Protein AF-A0A5C6NS47-F1 (afdb_monomer_lite)

Foldseek 3Di:
DDDPDPPPPPPDPVVLVVQVVVLVVVVVVVVVVLVVCCVPPNNVVCPVVVVVVVVVSVVSNVVSVVVVVVVVVVVCVVVVVDDD

InterPro domains:
  IPR034743 RH1 domain [PF09744] (23-78)
  IPR034743 RH1 domain [PS51776] (6-84)
  IPR039911 JNK-interacting protein 3/4 [PTHR13886] (1-72)

Structure (mmCIF, N/CA/C/O backbone):
data_AF-A0A5C6NS47-F1
#
_entry.id   AF-A0A5C6NS47-F1
#
loop_
_atom_site.group_PDB
_atom_site.id
_atom_site.type_symbol
_atom_site.label_atom_id
_atom_site.label_alt_id
_atom_site.label_comp_id
_atom_site.label_asym_id
_atom_site.label_entity_id
_atom_site.label_seq_id
_atom_site.pdbx_PDB_ins_code
_atom_site.Cartn_x
_atom_site.Cartn_y
_atom_site.Cartn_z
_atom_site.occupancy
_atom_site.B_iso_or_equiv
_atom_site.auth_seq_id
_atom_site.auth_comp_id
_atom_site.auth_asym_id
_atom_site.auth_atom_id
_atom_site.pdbx_PDB_model_num
ATOM 1 N N . MET A 1 1 ? 19.375 13.569 -44.942 1.00 37.66 1 MET A N 1
ATOM 2 C CA . MET A 1 1 ? 19.361 14.789 -44.116 1.00 37.66 1 MET A CA 1
ATOM 3 C C . MET A 1 1 ? 17.917 14.954 -43.672 1.00 37.66 1 MET A C 1
ATOM 5 O O . MET A 1 1 ? 17.083 15.071 -44.551 1.00 37.66 1 MET A O 1
ATOM 9 N N . GLU A 1 2 ? 17.506 14.783 -42.423 1.00 38.12 2 GLU A N 1
ATOM 10 C CA . GLU A 1 2 ? 18.165 14.421 -41.163 1.00 38.12 2 GLU A CA 1
ATOM 11 C C . GLU A 1 2 ? 17.185 13.536 -40.382 1.00 38.12 2 GLU A C 1
ATOM 13 O O . GLU A 1 2 ? 15.971 13.674 -40.519 1.00 38.12 2 GLU A O 1
ATOM 18 N N . LEU A 1 3 ? 17.717 12.582 -39.623 1.00 48.38 3 LEU A N 1
ATOM 19 C CA . LEU A 1 3 ? 16.960 11.862 -38.608 1.00 48.38 3 LEU A CA 1
ATOM 20 C C . LEU A 1 3 ? 16.921 12.793 -37.396 1.00 48.38 3 LEU A C 1
ATOM 22 O O . LEU A 1 3 ? 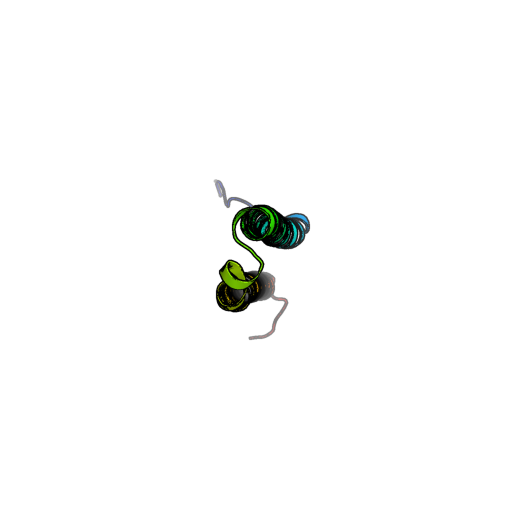17.914 12.863 -36.677 1.00 48.38 3 LEU A O 1
ATOM 26 N N . GLU A 1 4 ? 15.837 13.544 -37.212 1.00 45.94 4 GLU A N 1
ATOM 27 C CA . GLU A 1 4 ? 15.690 14.401 -36.036 1.00 45.94 4 GLU A CA 1
ATOM 28 C C . GLU A 1 4 ? 14.754 13.755 -35.008 1.00 45.94 4 GLU A C 1
ATOM 30 O O . GLU A 1 4 ? 13.594 13.448 -35.278 1.00 45.94 4 GLU A O 1
ATOM 35 N N . ASP A 1 5 ? 15.354 13.544 -33.840 1.00 43.22 5 ASP A N 1
ATOM 36 C CA . ASP A 1 5 ? 14.760 13.394 -32.517 1.00 43.22 5 ASP A CA 1
ATOM 37 C C . ASP A 1 5 ? 13.939 12.135 -32.219 1.00 43.22 5 ASP A C 1
ATOM 39 O O . ASP A 1 5 ? 12.782 12.146 -31.797 1.00 43.22 5 ASP A O 1
ATOM 43 N N . GLY A 1 6 ? 14.623 10.994 -32.320 1.00 41.38 6 GLY A N 1
ATOM 44 C CA . GLY A 1 6 ? 14.324 9.889 -31.421 1.00 41.38 6 GLY A CA 1
ATOM 45 C C . GLY A 1 6 ? 14.695 10.306 -30.002 1.00 41.38 6 GLY A C 1
ATOM 46 O O . GLY A 1 6 ? 15.863 10.205 -29.632 1.00 41.38 6 GLY A O 1
ATOM 47 N N . VAL A 1 7 ? 13.707 10.767 -29.230 1.00 47.12 7 VAL A N 1
ATOM 48 C CA . VAL A 1 7 ? 13.826 10.985 -27.785 1.00 47.12 7 VAL A CA 1
ATOM 49 C C . VAL A 1 7 ? 14.404 9.710 -27.181 1.00 47.12 7 VAL A C 1
ATOM 51 O O . VAL A 1 7 ? 13.732 8.681 -27.064 1.00 47.12 7 VAL A O 1
ATOM 54 N N . VAL A 1 8 ? 15.693 9.759 -26.855 1.00 46.22 8 VAL A N 1
ATOM 55 C CA . VAL A 1 8 ? 16.369 8.708 -26.110 1.00 46.22 8 VAL A CA 1
ATOM 56 C C . VAL A 1 8 ? 15.769 8.776 -24.717 1.00 46.22 8 VAL A C 1
ATOM 58 O O . VAL A 1 8 ? 16.205 9.565 -23.884 1.00 46.22 8 VAL A O 1
ATOM 61 N N . TYR A 1 9 ? 14.742 7.963 -24.469 1.00 50.28 9 TYR A N 1
ATOM 62 C CA . TYR A 1 9 ? 14.368 7.590 -23.114 1.00 50.28 9 TYR A CA 1
ATOM 63 C C . TYR A 1 9 ? 15.561 6.823 -22.550 1.00 50.28 9 TYR A C 1
ATOM 65 O O . TYR A 1 9 ? 15.726 5.616 -22.748 1.00 50.28 9 TYR A O 1
ATOM 73 N N . GLN A 1 10 ? 16.472 7.587 -21.956 1.00 42.41 10 GLN A N 1
ATOM 74 C CA . GLN A 1 10 ? 17.567 7.090 -21.158 1.00 42.41 10 GLN A CA 1
ATOM 75 C C . GLN A 1 10 ? 16.904 6.396 -19.970 1.00 42.41 10 GLN A C 1
ATOM 77 O O . GLN A 1 10 ? 16.390 7.028 -19.056 1.00 42.41 10 GLN A O 1
ATOM 82 N N . ASP A 1 11 ? 16.803 5.076 -20.075 1.00 51.50 11 ASP A N 1
ATOM 83 C CA . ASP A 1 11 ? 16.427 4.193 -18.982 1.00 51.50 11 ASP A CA 1
ATOM 84 C C . ASP A 1 11 ? 17.569 4.249 -17.968 1.00 51.50 11 ASP A C 1
ATOM 86 O O . ASP A 1 11 ? 18.556 3.510 -18.061 1.00 51.50 11 ASP A O 1
ATOM 90 N N . ASP A 1 12 ? 17.481 5.233 -17.077 1.00 46.91 12 ASP A N 1
ATOM 91 C CA . ASP A 1 12 ? 18.302 5.300 -15.890 1.00 46.91 12 ASP A CA 1
ATOM 92 C C . ASP A 1 12 ? 18.004 4.037 -15.069 1.00 46.91 12 ASP A C 1
ATOM 94 O O . ASP A 1 12 ? 16.850 3.794 -14.713 1.00 46.91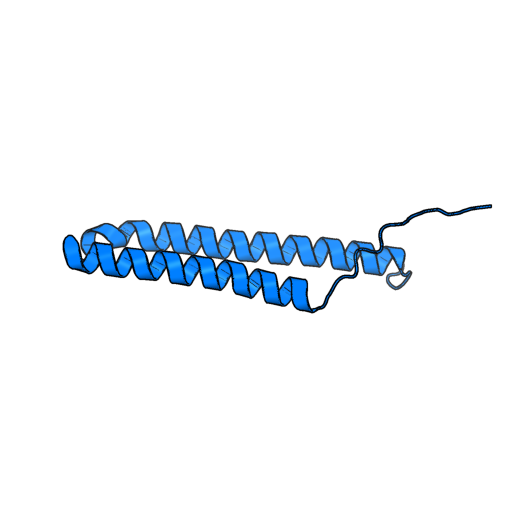 12 ASP A O 1
ATOM 98 N N . PRO A 1 13 ? 19.010 3.244 -14.660 1.00 48.00 13 PRO A N 1
ATOM 99 C CA . PRO A 1 13 ? 18.809 2.215 -13.635 1.00 48.00 13 PRO A CA 1
ATOM 100 C C . PRO A 1 13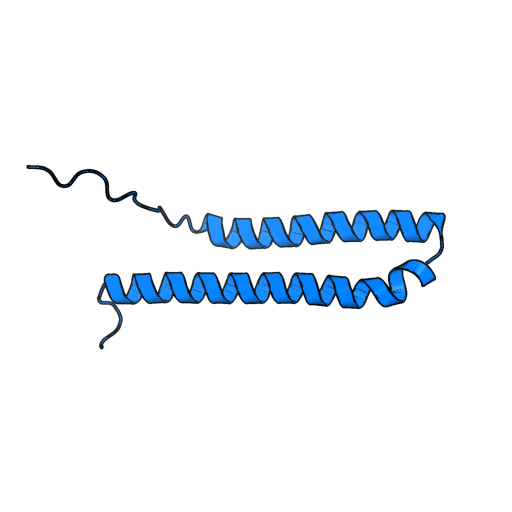 ? 18.249 2.808 -12.323 1.00 48.00 13 PRO A C 1
ATOM 102 O O . PRO A 1 13 ? 17.757 2.077 -11.464 1.00 48.00 13 PRO A O 1
ATOM 105 N N . GLY A 1 14 ? 18.272 4.140 -12.191 1.00 48.72 14 GLY A N 1
ATOM 106 C CA . GLY A 1 14 ? 17.546 4.901 -11.190 1.00 48.72 14 GLY A CA 1
ATOM 107 C C . GLY A 1 14 ? 16.022 4.843 -11.319 1.00 48.72 14 GLY A C 1
ATOM 108 O O . GLY A 1 14 ? 15.373 4.921 -10.296 1.00 48.72 14 GLY A O 1
ATOM 109 N N . THR A 1 15 ? 15.402 4.646 -12.486 1.00 50.72 15 THR A N 1
ATOM 110 C CA . THR A 1 15 ? 13.931 4.711 -12.620 1.00 50.72 15 THR A CA 1
ATOM 111 C C . THR A 1 15 ? 13.222 3.562 -11.894 1.00 50.72 15 THR A C 1
ATOM 113 O O . THR A 1 15 ? 12.213 3.787 -11.226 1.00 50.72 15 THR A O 1
ATOM 116 N N . SER A 1 16 ? 13.788 2.352 -11.938 1.00 49.31 16 SER A N 1
ATOM 117 C CA . SER A 1 16 ? 13.281 1.189 -11.193 1.00 49.31 16 SER A CA 1
ATOM 118 C C . SER A 1 16 ? 13.456 1.358 -9.674 1.00 49.31 16 SER A C 1
ATOM 120 O O . SER A 1 16 ? 12.525 1.117 -8.902 1.00 49.31 16 SER A O 1
ATOM 122 N N . ALA A 1 17 ? 14.612 1.883 -9.247 1.00 53.72 17 ALA A N 1
ATOM 123 C CA . ALA A 1 17 ? 14.882 2.223 -7.850 1.00 53.72 17 ALA A CA 1
ATOM 124 C C . ALA A 1 17 ? 13.995 3.381 -7.347 1.00 53.72 17 ALA A C 1
ATOM 126 O O . ALA A 1 17 ? 13.438 3.299 -6.257 1.00 53.72 17 ALA A O 1
ATOM 127 N N . MET A 1 18 ? 13.784 4.411 -8.169 1.00 55.62 18 MET A N 1
ATOM 128 C CA . MET A 1 18 ? 12.923 5.565 -7.895 1.00 55.62 18 MET A CA 1
ATOM 129 C C . MET A 1 18 ? 11.446 5.171 -7.818 1.00 55.62 18 MET A C 1
ATOM 131 O O . MET A 1 18 ? 10.683 5.812 -7.104 1.00 55.62 18 MET A O 1
ATOM 135 N N . MET A 1 19 ? 11.005 4.138 -8.544 1.00 59.69 19 MET A N 1
ATOM 136 C CA . MET A 1 19 ? 9.635 3.625 -8.433 1.00 59.69 19 MET A CA 1
ATOM 137 C C . MET A 1 19 ? 9.418 2.883 -7.111 1.00 59.69 19 MET A C 1
ATOM 139 O O . MET A 1 19 ? 8.450 3.187 -6.417 1.00 59.69 19 MET A O 1
ATOM 143 N N . SER A 1 20 ? 10.345 2.007 -6.707 1.00 68.88 20 SER A N 1
ATOM 144 C CA . SER A 1 20 ? 10.311 1.378 -5.375 1.00 68.88 20 SER A CA 1
ATOM 145 C C . SER A 1 20 ? 10.411 2.421 -4.250 1.00 68.88 20 SER A C 1
ATOM 147 O O . SER A 1 20 ? 9.715 2.331 -3.239 1.00 68.88 20 SER A O 1
ATOM 149 N N . GLU A 1 21 ? 11.191 3.484 -4.453 1.00 74.25 21 GLU A N 1
ATOM 150 C CA . GLU A 1 21 ? 11.278 4.633 -3.544 1.00 74.25 21 GLU A CA 1
ATOM 151 C C . GLU A 1 21 ? 9.958 5.421 -3.467 1.00 74.25 21 GLU A C 1
ATOM 153 O O . GLU A 1 21 ? 9.531 5.830 -2.388 1.00 74.25 21 GLU A O 1
ATOM 158 N N . ARG A 1 22 ? 9.248 5.590 -4.589 1.00 79.25 22 ARG A N 1
ATOM 159 C CA . ARG A 1 22 ? 7.932 6.248 -4.616 1.00 79.25 22 ARG A CA 1
ATOM 160 C C . ARG A 1 22 ? 6.847 5.416 -3.934 1.00 79.25 22 ARG A C 1
ATOM 162 O O . ARG A 1 22 ? 6.065 5.983 -3.172 1.00 79.25 22 ARG A O 1
ATOM 169 N N . VAL A 1 23 ? 6.793 4.103 -4.178 1.00 83.50 23 VAL A N 1
ATOM 170 C CA . VAL A 1 23 ? 5.806 3.212 -3.535 1.00 83.50 23 VAL A CA 1
ATOM 171 C C . VAL A 1 23 ? 6.089 3.086 -2.039 1.00 83.50 23 VAL A C 1
ATOM 173 O O . VAL A 1 23 ? 5.176 3.239 -1.228 1.00 83.50 23 VAL A O 1
ATOM 176 N N . SER A 1 24 ? 7.355 2.918 -1.647 1.00 84.62 24 SER A N 1
ATOM 177 C CA . SER A 1 24 ? 7.745 2.905 -0.230 1.00 84.62 24 SER A CA 1
ATOM 178 C C . SER A 1 24 ? 7.500 4.252 0.461 1.00 84.62 24 SER A C 1
ATOM 180 O O . SER A 1 24 ? 7.034 4.278 1.602 1.00 84.62 24 SER A O 1
ATOM 182 N N . GLY A 1 25 ? 7.724 5.373 -0.231 1.00 88.62 25 GLY A N 1
ATOM 183 C CA . GLY A 1 25 ? 7.375 6.709 0.249 1.00 88.62 25 GLY A CA 1
ATOM 184 C C . GLY A 1 25 ? 5.875 6.858 0.509 1.00 88.62 25 GLY A C 1
ATOM 185 O O . GLY A 1 25 ? 5.479 7.321 1.580 1.00 88.62 25 GLY A O 1
ATOM 186 N N . LEU A 1 26 ? 5.039 6.396 -0.425 1.00 89.88 26 LEU A N 1
ATOM 187 C CA . LEU A 1 26 ? 3.585 6.400 -0.270 1.00 89.88 26 LEU A CA 1
ATOM 188 C C . LEU A 1 26 ? 3.138 5.512 0.899 1.00 89.88 26 LEU A C 1
ATOM 190 O O . LEU A 1 26 ? 2.345 5.957 1.728 1.00 89.88 26 LEU A O 1
ATOM 194 N N . ALA A 1 27 ? 3.682 4.299 1.010 1.00 90.62 27 ALA A N 1
ATOM 195 C CA . ALA A 1 27 ? 3.404 3.396 2.123 1.00 90.62 27 ALA A CA 1
ATOM 196 C C . ALA A 1 27 ? 3.733 4.058 3.470 1.00 90.62 27 ALA A C 1
ATOM 198 O O . ALA A 1 27 ? 2.899 4.079 4.372 1.00 90.62 27 ALA A O 1
ATOM 199 N N . ASN A 1 28 ? 4.910 4.679 3.589 1.00 91.31 28 ASN A N 1
ATOM 200 C CA . ASN A 1 28 ? 5.339 5.373 4.803 1.00 91.31 28 ASN A CA 1
ATOM 201 C C . ASN A 1 28 ? 4.409 6.550 5.157 1.00 91.31 28 ASN A C 1
ATOM 203 O O . ASN A 1 28 ? 4.023 6.721 6.315 1.00 91.31 28 ASN A O 1
ATOM 207 N N . SER A 1 29 ? 3.982 7.335 4.163 1.00 94.44 29 SER A N 1
ATOM 208 C CA . SER A 1 29 ? 2.988 8.394 4.367 1.00 94.44 29 SER A CA 1
ATOM 209 C C . SER A 1 29 ? 1.644 7.855 4.866 1.00 94.44 29 SER A C 1
ATOM 211 O O . SER A 1 29 ? 1.063 8.457 5.771 1.00 94.44 29 SER A O 1
ATOM 213 N N . ILE A 1 30 ? 1.168 6.731 4.319 1.00 93.44 30 ILE A N 1
ATOM 214 C CA . ILE A 1 30 ? -0.097 6.106 4.730 1.00 93.44 30 ILE A CA 1
ATOM 215 C C . ILE A 1 30 ? 0.010 5.545 6.152 1.00 93.44 30 ILE A C 1
ATOM 217 O O . ILE A 1 30 ? -0.838 5.857 6.987 1.00 93.44 30 ILE A O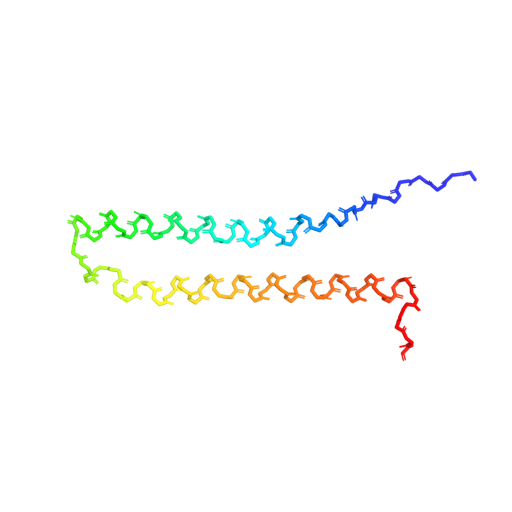 1
ATOM 221 N N . TYR A 1 31 ? 1.074 4.798 6.466 1.00 92.25 31 TYR A N 1
ATOM 222 C CA . TYR A 1 31 ? 1.290 4.256 7.811 1.00 92.25 31 TYR A CA 1
ATOM 223 C C . TYR A 1 31 ? 1.378 5.361 8.867 1.00 92.25 31 TYR A C 1
ATOM 225 O O . TYR A 1 31 ? 0.738 5.258 9.909 1.00 92.25 31 TYR A O 1
ATOM 233 N N . ARG A 1 32 ? 2.061 6.474 8.571 1.00 95.06 32 ARG A N 1
ATOM 234 C CA . ARG A 1 32 ? 2.096 7.647 9.461 1.00 95.06 32 ARG A CA 1
ATOM 235 C C . ARG A 1 32 ? 0.720 8.239 9.747 1.00 95.06 32 ARG A C 1
ATOM 237 O O . ARG A 1 32 ? 0.510 8.812 10.814 1.00 95.06 32 ARG A O 1
ATOM 244 N N . GLU A 1 33 ? -0.188 8.199 8.780 1.00 95.81 33 GLU A N 1
ATOM 245 C CA . GLU A 1 33 ? -1.546 8.708 8.967 1.00 95.81 33 GLU A CA 1
ATOM 246 C C . GLU A 1 33 ? -2.421 7.700 9.723 1.00 95.81 33 GLU A C 1
ATOM 248 O O . GLU A 1 33 ? -3.224 8.087 10.570 1.00 95.81 33 GLU A O 1
ATOM 253 N N . PHE A 1 34 ? -2.189 6.400 9.530 1.00 94.50 34 PHE A N 1
ATOM 254 C CA . PHE A 1 34 ? -2.772 5.364 10.381 1.00 94.50 34 PHE A CA 1
ATOM 255 C C . PHE A 1 34 ? -2.341 5.509 11.836 1.00 94.50 34 PHE A C 1
ATOM 257 O O . PHE A 1 34 ? -3.201 5.491 12.706 1.00 94.50 34 PHE A O 1
ATOM 264 N N . GLU A 1 35 ? -1.063 5.756 12.121 1.00 93.12 35 GLU A N 1
ATOM 265 C CA . GLU A 1 35 ? -0.593 6.016 13.489 1.00 93.12 35 GLU A CA 1
ATOM 266 C C . GLU A 1 35 ? -1.321 7.205 14.136 1.00 93.12 35 GLU A C 1
ATOM 268 O O . GLU A 1 35 ? -1.728 7.135 15.298 1.00 93.12 35 GLU A O 1
ATOM 273 N N . ARG A 1 36 ? -1.552 8.288 13.379 1.00 94.94 36 ARG A N 1
ATOM 274 C CA . ARG A 1 36 ? -2.331 9.447 13.850 1.00 94.94 36 ARG A CA 1
ATOM 275 C C . ARG A 1 36 ? -3.801 9.101 14.094 1.00 94.94 36 ARG A C 1
ATOM 277 O O . ARG A 1 36 ? -4.373 9.572 15.078 1.00 94.94 36 ARG A O 1
ATOM 284 N N . LEU A 1 37 ? -4.409 8.284 13.233 1.00 94.19 37 LEU A N 1
ATOM 285 C CA . LEU A 1 37 ? -5.785 7.809 13.402 1.00 94.19 37 LEU A CA 1
ATOM 286 C C . LEU A 1 37 ? -5.927 6.902 14.624 1.00 94.19 37 LEU A C 1
ATOM 288 O O . LEU A 1 37 ? -6.822 7.140 15.430 1.00 94.19 37 LEU A O 1
ATOM 292 N N . ILE A 1 38 ? -5.022 5.938 14.806 1.00 92.94 38 ILE A N 1
ATOM 293 C CA . ILE A 1 38 ? -4.977 5.050 15.976 1.00 92.94 38 ILE A CA 1
ATOM 294 C C . ILE A 1 38 ? -4.832 5.883 17.252 1.00 92.94 38 ILE A C 1
ATOM 296 O O . ILE A 1 38 ? -5.586 5.698 18.204 1.00 92.94 38 ILE A O 1
ATOM 300 N N . GLY A 1 39 ? -3.923 6.864 17.250 1.00 92.75 39 GLY A N 1
ATOM 301 C CA . GLY A 1 39 ? -3.704 7.746 18.396 1.00 92.75 39 GLY A CA 1
ATOM 302 C C . GLY A 1 39 ? -4.921 8.595 18.783 1.00 92.75 39 GLY A C 1
ATOM 303 O O . GLY A 1 39 ? -5.020 9.019 19.933 1.00 92.75 39 GLY A O 1
ATOM 304 N N . LYS A 1 40 ? -5.852 8.848 17.853 1.00 94.31 40 LYS A N 1
ATOM 305 C CA . LYS A 1 40 ? -7.047 9.675 18.087 1.00 94.31 40 LYS A CA 1
ATOM 306 C C . LYS A 1 40 ? -8.339 8.869 18.265 1.00 94.31 40 LYS A C 1
ATOM 308 O O . LYS A 1 40 ? -9.242 9.347 18.949 1.00 94.31 40 LYS A O 1
ATOM 313 N N . TYR A 1 41 ? -8.447 7.697 17.641 1.00 90.75 41 TYR A N 1
ATOM 314 C CA . TYR A 1 41 ? -9.700 6.948 17.492 1.00 90.75 41 TYR A CA 1
ATOM 315 C C . TYR A 1 41 ? -9.604 5.449 17.836 1.00 90.75 41 TYR A C 1
ATOM 317 O O . TYR A 1 41 ? -10.612 4.764 17.688 1.00 90.75 41 TYR A O 1
ATOM 325 N N . ASP A 1 42 ? -8.459 4.968 18.339 1.00 90.75 42 ASP A N 1
ATOM 326 C CA . ASP A 1 42 ? -8.151 3.556 18.645 1.00 90.75 42 ASP A CA 1
ATOM 327 C C . ASP A 1 42 ? -7.787 2.696 17.413 1.00 90.75 42 ASP A C 1
ATOM 329 O O . ASP A 1 42 ? -8.023 3.071 16.266 1.00 90.75 42 ASP A O 1
ATOM 333 N N . GLU A 1 43 ? -7.173 1.531 17.639 1.00 89.19 43 GLU A N 1
ATOM 334 C CA . GLU A 1 43 ? -6.666 0.626 16.597 1.00 89.19 43 GLU A CA 1
ATOM 335 C C . GLU A 1 43 ? -7.787 0.025 15.739 1.00 89.19 43 GLU A C 1
ATOM 337 O O . GLU A 1 43 ? -7.601 -0.272 14.554 1.00 89.19 43 GLU A O 1
ATOM 342 N N . GLY A 1 44 ? -8.989 -0.100 16.308 1.00 91.06 44 GLY A N 1
ATOM 343 C CA . GLY A 1 44 ? -10.145 -0.672 15.619 1.00 91.06 44 GLY A CA 1
ATOM 344 C C . GLY A 1 44 ? -10.478 0.001 14.282 1.00 91.06 44 GLY A C 1
ATOM 345 O O . GLY A 1 44 ? -10.952 -0.675 13.372 1.00 91.06 44 GLY A O 1
ATOM 346 N N . VAL A 1 45 ? -10.180 1.296 14.122 1.00 89.62 45 VAL A N 1
ATOM 347 C CA . VAL A 1 45 ? -10.527 2.057 12.906 1.00 89.62 45 VAL A CA 1
ATOM 348 C C . VAL A 1 45 ? -9.693 1.684 11.683 1.00 89.62 45 VAL A C 1
ATOM 350 O O . VAL A 1 45 ? -10.162 1.829 10.558 1.00 89.62 45 VAL A O 1
ATOM 353 N N . VAL A 1 46 ? -8.465 1.197 11.881 1.00 92.19 46 VAL A N 1
ATOM 354 C CA . VAL A 1 46 ? -7.564 0.828 10.776 1.00 92.19 46 VAL A CA 1
ATOM 355 C C . VAL A 1 46 ? -7.536 -0.674 10.517 1.00 92.19 46 VAL A C 1
ATOM 357 O O . VAL A 1 46 ? -7.015 -1.103 9.493 1.00 92.19 46 VAL A O 1
ATOM 360 N N . LYS A 1 47 ? -8.106 -1.484 11.413 1.00 91.75 47 LYS A N 1
ATOM 361 C CA . LYS A 1 47 ? -7.979 -2.946 11.392 1.00 91.75 47 LYS A CA 1
ATOM 362 C C . LYS A 1 47 ? -8.477 -3.586 10.093 1.00 91.75 47 LYS A C 1
ATOM 364 O O . LYS A 1 47 ? -7.827 -4.481 9.565 1.00 91.75 47 LYS A O 1
ATOM 369 N N . GLU A 1 48 ? -9.598 -3.106 9.561 1.00 92.88 48 GLU A N 1
ATOM 370 C CA . GLU A 1 48 ? -10.145 -3.568 8.274 1.00 92.88 48 GLU A CA 1
ATOM 371 C C . GLU A 1 48 ? -9.584 -2.790 7.075 1.00 92.88 48 GLU A C 1
ATOM 373 O O . GLU A 1 48 ? -9.598 -3.281 5.950 1.00 92.88 48 GLU A O 1
ATOM 378 N N . LEU A 1 49 ? -9.044 -1.591 7.309 1.00 91.38 49 LEU A N 1
ATOM 379 C CA . LEU A 1 49 ? -8.502 -0.728 6.263 1.00 91.38 49 LEU A CA 1
ATOM 380 C C . LEU A 1 49 ? -7.066 -1.109 5.868 1.00 91.38 49 LEU A C 1
ATOM 382 O O . LEU A 1 49 ? -6.712 -1.038 4.692 1.00 91.38 49 LEU A O 1
ATOM 386 N N . MET A 1 50 ? -6.248 -1.549 6.827 1.00 92.38 50 MET A N 1
ATOM 387 C CA . MET A 1 50 ? -4.873 -2.005 6.603 1.00 92.38 50 MET A CA 1
ATOM 388 C C . MET A 1 50 ? -4.750 -3.073 5.509 1.00 92.38 50 MET A C 1
ATOM 390 O O . MET A 1 50 ? -3.973 -2.844 4.584 1.00 92.38 50 MET A O 1
ATOM 394 N N . PRO A 1 51 ? -5.491 -4.200 5.537 1.00 92.81 51 PRO A N 1
ATOM 395 C CA . PRO A 1 51 ? -5.350 -5.224 4.502 1.00 92.81 51 PRO A CA 1
ATOM 396 C C . PRO A 1 51 ? -5.729 -4.710 3.108 1.00 92.81 51 PRO A C 1
ATOM 398 O O . PRO A 1 51 ? -5.113 -5.113 2.125 1.00 92.81 51 PRO A O 1
ATOM 401 N N . LEU A 1 52 ? -6.689 -3.783 3.009 1.00 95.31 52 LEU A N 1
ATOM 402 C CA . LEU A 1 52 ? -7.058 -3.161 1.735 1.00 95.31 52 LEU A CA 1
ATOM 403 C C . LEU A 1 52 ? -5.929 -2.277 1.195 1.00 95.31 52 LEU A C 1
ATOM 405 O O . LEU A 1 52 ? -5.618 -2.330 0.009 1.00 95.31 52 LEU A O 1
ATOM 409 N N . VAL A 1 53 ? -5.292 -1.485 2.061 1.00 92.56 53 VAL A N 1
ATOM 410 C CA . VAL A 1 53 ? -4.145 -0.653 1.675 1.00 92.56 53 VAL A CA 1
ATOM 411 C C . VAL A 1 53 ? -2.943 -1.502 1.280 1.00 92.56 53 VAL A C 1
ATOM 413 O O . VAL A 1 53 ? -2.319 -1.206 0.264 1.00 92.56 53 VAL A O 1
ATOM 416 N N . VAL A 1 54 ? -2.636 -2.559 2.036 1.00 91.88 54 VAL A N 1
ATOM 417 C CA . VAL A 1 54 ? -1.552 -3.494 1.700 1.00 91.88 54 VAL A CA 1
ATOM 418 C C . VAL A 1 54 ? -1.799 -4.105 0.324 1.00 91.88 54 VAL A C 1
ATOM 420 O O . VAL A 1 54 ? -0.932 -3.996 -0.535 1.00 91.88 54 VAL A O 1
ATOM 423 N N . ALA A 1 55 ? -3.008 -4.608 0.062 1.00 92.31 55 ALA A N 1
ATOM 424 C CA . ALA A 1 55 ? -3.365 -5.155 -1.245 1.00 92.31 55 ALA A CA 1
ATOM 425 C C . ALA A 1 55 ? -3.222 -4.128 -2.384 1.00 92.31 55 ALA A C 1
ATOM 427 O O . ALA A 1 55 ? -2.775 -4.468 -3.476 1.00 92.31 55 ALA A O 1
ATOM 428 N N . VAL A 1 56 ? -3.579 -2.858 -2.160 1.00 92.81 56 VAL A N 1
ATOM 429 C CA . VAL A 1 56 ? -3.384 -1.800 -3.167 1.00 92.81 56 VAL A CA 1
ATOM 430 C C . VAL A 1 56 ? -1.898 -1.543 -3.425 1.00 92.81 56 VAL A C 1
ATOM 432 O O . VAL A 1 56 ? -1.508 -1.436 -4.584 1.00 92.81 56 VAL A O 1
ATOM 435 N N . LEU A 1 57 ? -1.070 -1.463 -2.381 1.00 89.94 57 LEU A N 1
ATOM 436 C CA . LEU A 1 57 ? 0.375 -1.252 -2.519 1.00 89.94 57 LEU A CA 1
ATOM 437 C C . LEU A 1 57 ? 1.056 -2.437 -3.222 1.00 89.94 57 LEU A C 1
ATOM 439 O O . LEU A 1 57 ? 1.843 -2.218 -4.137 1.00 89.94 57 LEU A O 1
ATOM 443 N N . GLU A 1 58 ? 0.693 -3.672 -2.871 1.00 87.75 58 GLU A N 1
ATOM 444 C CA . GLU A 1 58 ? 1.188 -4.889 -3.529 1.00 87.75 58 GLU A CA 1
ATOM 445 C C . GLU A 1 58 ? 0.784 -4.944 -5.009 1.00 87.75 58 GLU A C 1
ATOM 447 O O . GLU A 1 58 ? 1.603 -5.259 -5.872 1.00 87.75 58 GLU A O 1
ATOM 452 N N . ASN A 1 59 ? -0.463 -4.583 -5.330 1.00 89.25 59 ASN A N 1
ATOM 453 C CA . ASN A 1 59 ? -0.929 -4.512 -6.714 1.00 89.25 59 ASN A CA 1
ATOM 454 C C . ASN A 1 59 ? -0.193 -3.431 -7.511 1.00 89.25 59 ASN A C 1
ATOM 456 O O . ASN A 1 59 ? 0.123 -3.646 -8.680 1.00 89.25 59 ASN A O 1
ATOM 460 N N . LEU A 1 60 ? 0.089 -2.279 -6.894 1.00 86.94 60 LEU A N 1
ATOM 461 C CA . LEU A 1 60 ? 0.900 -1.239 -7.519 1.00 86.94 60 LEU A CA 1
ATOM 462 C C . LEU A 1 60 ? 2.305 -1.768 -7.816 1.00 86.94 60 LEU A C 1
ATOM 464 O O . LEU A 1 60 ? 2.739 -1.668 -8.962 1.00 86.94 60 LEU A O 1
ATOM 468 N N . ASP A 1 61 ? 2.975 -2.389 -6.844 1.00 84.12 61 ASP A N 1
ATOM 469 C CA . ASP A 1 61 ? 4.300 -2.985 -7.049 1.00 84.12 61 ASP A CA 1
ATOM 470 C C . ASP A 1 61 ? 4.294 -4.057 -8.154 1.00 84.12 61 ASP A C 1
ATOM 472 O O . ASP A 1 61 ? 5.183 -4.054 -9.009 1.00 84.12 61 ASP A O 1
ATOM 476 N N . SER A 1 62 ? 3.272 -4.922 -8.209 1.00 83.94 62 SER A N 1
ATOM 477 C CA . SER A 1 62 ? 3.135 -5.940 -9.265 1.00 83.94 62 SER A CA 1
ATOM 478 C C . SER A 1 62 ? 2.965 -5.314 -10.648 1.00 83.94 62 SER A C 1
ATOM 480 O O . SER A 1 62 ? 3.708 -5.647 -11.572 1.00 83.94 62 SER A O 1
ATOM 482 N N . VAL A 1 63 ? 2.039 -4.359 -10.794 1.00 84.06 63 VAL A N 1
ATOM 483 C CA . VAL A 1 63 ? 1.805 -3.663 -12.070 1.00 84.06 63 VAL A CA 1
ATOM 484 C C . VAL A 1 63 ? 3.064 -2.917 -12.517 1.00 84.06 63 VAL A C 1
ATOM 486 O O . VAL A 1 63 ? 3.403 -2.937 -13.702 1.00 84.06 63 VAL A O 1
ATOM 489 N N . PHE A 1 64 ? 3.805 -2.304 -11.590 1.00 79.25 64 PHE A N 1
ATOM 490 C CA . PHE A 1 64 ? 5.075 -1.655 -11.911 1.00 79.25 64 PHE A CA 1
ATOM 491 C C . PHE A 1 64 ? 6.150 -2.654 -12.353 1.00 79.25 64 PHE A C 1
ATOM 493 O O . PHE A 1 64 ? 6.845 -2.399 -13.341 1.00 79.25 64 PHE A O 1
ATOM 500 N N . ALA A 1 65 ? 6.282 -3.794 -11.672 1.00 79.25 65 ALA A N 1
ATOM 501 C CA . ALA A 1 65 ? 7.241 -4.834 -12.037 1.00 79.25 65 ALA A CA 1
ATOM 502 C C . ALA A 1 65 ? 6.932 -5.444 -13.416 1.00 79.25 65 ALA A C 1
ATOM 504 O O . ALA A 1 65 ? 7.838 -5.616 -14.239 1.00 79.25 65 ALA A O 1
ATOM 505 N N . GLU A 1 66 ? 5.656 -5.717 -13.697 1.00 80.62 66 GLU A N 1
ATOM 506 C CA . GLU A 1 66 ? 5.185 -6.217 -14.991 1.00 80.62 66 GLU A CA 1
ATOM 507 C C . GLU A 1 66 ? 5.433 -5.209 -16.116 1.00 80.62 66 GLU A C 1
ATOM 509 O O . GLU A 1 66 ? 5.923 -5.590 -17.185 1.00 80.62 66 GLU A O 1
ATOM 514 N N . ASN A 1 67 ? 5.162 -3.922 -15.872 1.00 77.25 67 ASN A N 1
ATOM 515 C CA . ASN A 1 67 ? 5.392 -2.874 -16.861 1.00 77.25 67 ASN A CA 1
ATOM 516 C C . ASN A 1 67 ? 6.886 -2.741 -17.204 1.00 77.25 67 ASN A C 1
ATOM 518 O O . ASN A 1 67 ? 7.250 -2.700 -18.380 1.00 77.25 67 ASN A O 1
ATOM 522 N N . GLN A 1 68 ? 7.769 -2.793 -16.200 1.00 74.88 68 GLN A N 1
ATOM 523 C CA . GLN A 1 68 ? 9.217 -2.797 -16.432 1.00 74.88 68 GLN A CA 1
ATOM 524 C C . GLN A 1 68 ? 9.696 -4.044 -17.180 1.00 74.88 68 GLN A C 1
ATOM 526 O O . GLN A 1 68 ? 10.577 -3.955 -18.036 1.00 74.88 68 GLN A O 1
ATOM 531 N N . GLU A 1 69 ? 9.155 -5.225 -16.873 1.00 74.62 69 GLU A N 1
ATOM 532 C CA . GLU A 1 69 ? 9.480 -6.444 -17.618 1.00 74.62 69 GLU A CA 1
ATOM 533 C C . GLU A 1 69 ? 9.056 -6.316 -19.082 1.00 74.62 69 GLU A C 1
ATOM 535 O O . GLU A 1 69 ? 9.827 -6.648 -19.982 1.00 74.62 69 GLU A O 1
ATOM 540 N N . HIS A 1 70 ? 7.863 -5.784 -19.341 1.00 77.31 70 HIS A N 1
ATOM 541 C CA . HIS A 1 70 ? 7.389 -5.514 -20.694 1.00 77.31 70 HIS A CA 1
ATOM 542 C C . HIS A 1 70 ? 8.316 -4.558 -21.457 1.00 77.31 70 HIS A C 1
ATOM 544 O O . HIS A 1 70 ? 8.733 -4.877 -22.575 1.00 77.31 70 HIS A O 1
ATOM 550 N N . GLU A 1 71 ? 8.707 -3.438 -20.850 1.00 74.25 71 GLU A N 1
ATOM 551 C CA . GLU A 1 71 ? 9.638 -2.468 -21.440 1.00 74.25 71 GLU A CA 1
ATOM 552 C C . GLU A 1 71 ? 11.021 -3.087 -21.696 1.00 74.25 71 GLU A C 1
ATOM 554 O O . GLU A 1 71 ? 11.556 -2.996 -22.809 1.00 74.25 71 GLU A O 1
ATOM 559 N N . ARG A 1 72 ? 11.575 -3.821 -20.718 1.00 74.31 72 ARG A N 1
ATOM 560 C CA . ARG A 1 72 ? 12.849 -4.546 -20.868 1.00 74.31 72 ARG A CA 1
ATOM 561 C C . ARG A 1 72 ? 12.785 -5.590 -21.983 1.00 74.31 72 ARG A C 1
ATOM 563 O O . ARG A 1 72 ? 13.742 -5.716 -22.753 1.00 74.31 72 ARG A O 1
ATOM 570 N N . ARG A 1 73 ? 11.672 -6.317 -22.118 1.00 73.00 73 ARG A N 1
ATOM 571 C CA . ARG A 1 73 ? 11.461 -7.309 -23.188 1.00 73.00 73 ARG A CA 1
ATOM 572 C C . ARG A 1 73 ? 11.359 -6.662 -24.563 1.00 73.00 73 ARG A C 1
ATOM 574 O O . ARG A 1 73 ? 11.977 -7.165 -25.503 1.00 73.00 73 ARG A O 1
ATOM 581 N N . ILE A 1 74 ? 10.624 -5.555 -24.694 1.00 79.62 74 ILE A N 1
ATOM 582 C CA . ILE A 1 74 ? 10.551 -4.782 -25.944 1.00 79.62 74 ILE A CA 1
ATOM 583 C C . ILE A 1 74 ? 11.954 -4.305 -26.330 1.00 79.62 74 ILE A C 1
ATOM 585 O O . ILE A 1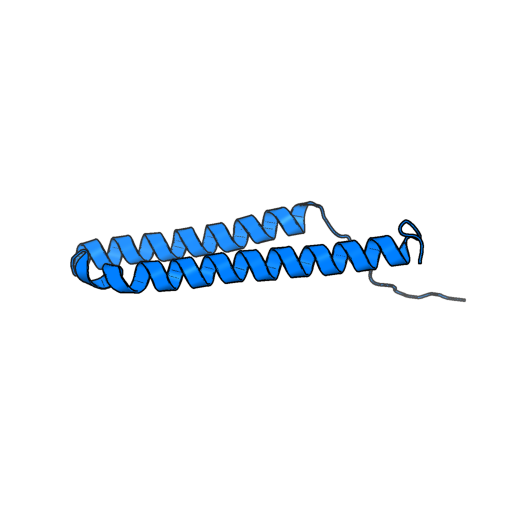 74 ? 12.393 -4.539 -27.456 1.00 79.62 74 ILE A O 1
ATOM 589 N N . ARG A 1 75 ? 12.712 -3.751 -25.379 1.00 71.25 75 ARG A N 1
ATOM 590 C CA . ARG A 1 75 ? 14.094 -3.309 -25.601 1.00 71.25 75 ARG A CA 1
ATOM 591 C C . ARG A 1 75 ? 15.021 -4.451 -26.018 1.00 71.25 75 ARG A C 1
ATOM 593 O O . ARG A 1 75 ? 15.796 -4.293 -26.956 1.00 71.25 75 ARG A O 1
ATOM 600 N N . ALA A 1 76 ? 14.942 -5.611 -25.368 1.00 72.56 76 ALA A N 1
ATOM 601 C CA . ALA A 1 76 ? 15.765 -6.771 -25.717 1.00 72.56 76 ALA A CA 1
ATOM 602 C C . ALA A 1 76 ? 15.462 -7.305 -27.128 1.00 72.56 76 ALA A C 1
ATOM 604 O O . ALA A 1 76 ? 16.385 -7.714 -27.835 1.00 72.56 76 ALA A O 1
ATOM 605 N N . ARG A 1 77 ? 14.190 -7.255 -27.550 1.00 76.31 77 ARG A N 1
ATOM 606 C CA . ARG A 1 77 ? 13.765 -7.585 -28.918 1.00 76.31 77 ARG A CA 1
ATOM 607 C C . ARG A 1 77 ? 14.286 -6.574 -29.938 1.00 76.31 77 ARG A C 1
ATOM 609 O O . ARG A 1 77 ? 14.840 -6.985 -30.951 1.00 76.31 77 ARG A O 1
ATOM 616 N N . LEU A 1 78 ? 14.170 -5.275 -29.655 1.00 75.56 78 LEU A N 1
ATOM 617 C CA . LEU A 1 78 ? 14.692 -4.210 -30.523 1.00 75.56 78 LEU A CA 1
ATOM 618 C C . LEU A 1 78 ? 16.223 -4.260 -30.647 1.00 75.56 78 LEU A C 1
ATOM 620 O O . LEU A 1 78 ? 16.761 -4.007 -31.718 1.00 75.56 78 LEU A O 1
ATOM 624 N N . ALA A 1 79 ? 16.922 -4.656 -29.582 1.00 80.62 79 ALA A N 1
ATOM 625 C CA . ALA A 1 79 ? 18.373 -4.834 -29.571 1.00 80.62 79 ALA A CA 1
ATOM 626 C C . ALA A 1 79 ? 18.852 -6.156 -30.212 1.00 80.62 79 ALA A C 1
ATOM 628 O O . ALA A 1 79 ? 20.042 -6.459 -30.146 1.00 80.62 79 ALA A O 1
ATOM 629 N N . GLY A 1 80 ? 17.956 -6.978 -30.776 1.00 76.00 80 GLY A N 1
ATOM 630 C CA . GLY A 1 80 ? 18.311 -8.247 -31.427 1.00 76.00 80 GLY A CA 1
ATOM 631 C C . GLY A 1 80 ? 18.845 -9.337 -30.485 1.00 76.00 80 GLY A C 1
ATOM 632 O O . GLY A 1 80 ? 19.428 -10.313 -30.947 1.00 76.00 80 GLY A O 1
ATOM 633 N N . ARG A 1 81 ? 18.660 -9.193 -29.164 1.00 68.88 81 ARG A N 1
ATOM 634 C CA . ARG A 1 81 ? 19.191 -10.109 -28.131 1.00 68.88 81 ARG A CA 1
ATOM 635 C C . ARG A 1 81 ? 18.297 -11.318 -27.839 1.00 68.88 81 ARG A C 1
ATOM 637 O O . ARG A 1 81 ? 18.657 -12.138 -27.000 1.00 68.88 81 ARG A O 1
ATOM 644 N N . ILE A 1 82 ? 17.136 -11.425 -28.485 1.00 55.38 82 ILE A N 1
ATOM 645 C CA . ILE A 1 82 ? 16.216 -12.561 -28.345 1.00 55.38 82 ILE A CA 1
ATOM 646 C C . ILE A 1 82 ? 15.908 -13.093 -29.754 1.00 55.38 82 ILE A C 1
ATOM 648 O O . ILE A 1 82 ? 15.398 -12.317 -30.568 1.00 55.38 82 ILE A O 1
ATOM 652 N N . PRO A 1 83 ? 16.225 -14.365 -30.076 1.00 57.78 83 PRO A N 1
ATOM 653 C CA . PRO A 1 83 ? 15.823 -14.962 -31.345 1.00 57.78 83 PRO A CA 1
ATOM 654 C C . PRO A 1 83 ? 14.294 -15.088 -31.407 1.00 57.78 83 PR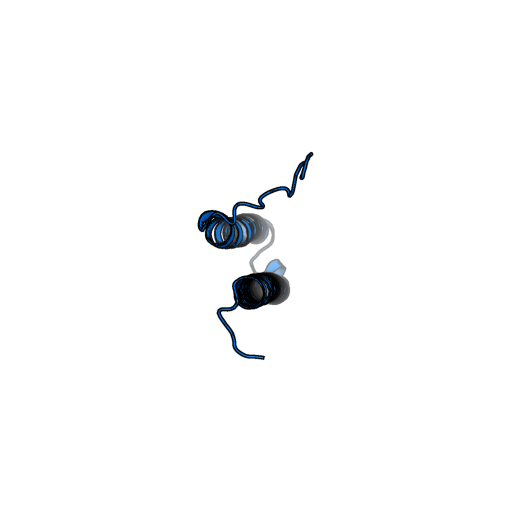O A C 1
ATOM 656 O O . PRO A 1 83 ? 13.645 -15.234 -30.373 1.00 57.78 83 PRO A O 1
ATOM 659 N N . ARG A 1 84 ? 13.761 -14.954 -32.627 1.00 59.66 84 ARG A N 1
ATOM 660 C CA . ARG A 1 84 ? 12.328 -14.840 -32.949 1.00 59.66 84 ARG A CA 1
ATOM 661 C C . ARG A 1 84 ? 11.425 -15.823 -32.211 1.00 59.66 84 ARG A C 1
ATOM 663 O O . ARG A 1 84 ? 11.761 -17.024 -32.208 1.00 59.66 84 ARG A O 1
#

Sequence (84 aa):
MELEDGVVYQDDPGTSAMMSERVSGLANSIYREFERLIGKYDEGVVKELMPLVVAVLENLDSVFAENQEHERRIRARLAGRIPR

Radius of gyration: 19.96 Å; chains: 1; bounding box: 30×30×63 Å

Secondary structure (DSSP, 8-state):
------------HHHHHHHHHHHHHHHHHHHHHHHHHHHHH-GGGTTTHHHHHHHHHHHHHHHHHHHHHHHHHHHHHHTT-S--

Organism: NCBI:txid433684

pLDDT: mean 76.16, std 17.87, range [37.66, 95.81]